Protein 7O0B (pdb70)

GO terms:
  GO:0061630 ubiquitin protein ligase activity (F, IDA)
  GO:0034141 positive regulation of toll-like receptor 3 signaling pathway (P, IDA)
  GO:0005794 Golgi apparatus (C, IDA)
  GO:0070534 protein K63-linked ubiquitination (P, IDA)
  GO:0061630 ubiquitin protein ligase activity (F, EXP)
  GO:0005737 cytoplasm (C, EXP)
  GO:0005769 early endosome (C, EXP)
  GO:0005515 protein binding (F, IPI)
  GO:0005515 protein binding (F, TAS)
  GO:0005737 cytoplasm (C, TAS)
  GO:0007399 nervous system development (P, TAS)
  GO:0042802 identical protein binding (F, IPI)
  GO:0061351 neural precursor cell proliferation (P, IMP)

Organism: Homo sapiens (NCBI:txid9606)

Structure (mmCIF, N/CA/C/O backbone):
data_7O0B
#
_entry.id   7O0B
#
_cell.length_a   56.017
_cell.length_b   33.504
_cell.length_c   58.844
_cell.angle_alpha   90.000
_cell.angle_beta   117.253
_cell.angle_gamma   90.000
#
_symmetry.space_group_name_H-M   'C 1 2 1'
#
loop_
_entity.id
_entity.type
_entity.pdbx_description
1 polymer 'Tripartite motif-containing protein 3'
2 water water
#
loop_
_atom_site.group_PDB
_atom_site.id
_atom_site.type_symbol
_atom_site.label_atom_id
_atom_site.label_alt_id
_atom_site.label_comp_id
_atom_site.label_asym_id
_atom_site.label_entity_id
_atom_site.label_seq_id
_atom_site.pdbx_PDB_ins_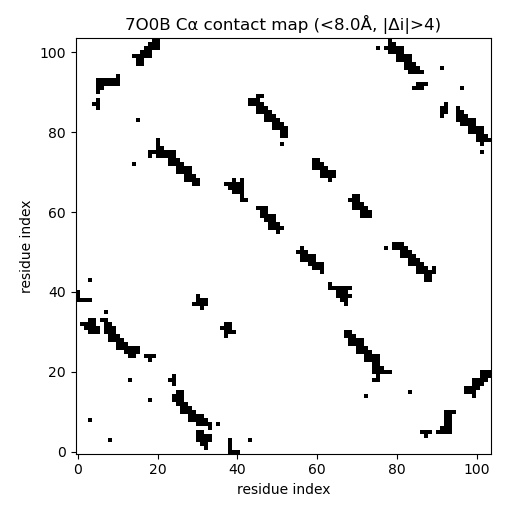code
_atom_site.Cartn_x
_atom_site.Cartn_y
_atom_site.Cartn_z
_atom_site.occupancy
_atom_site.B_iso_or_equiv
_atom_site.auth_seq_id
_atom_site.auth_comp_id
_atom_site.auth_asym_id
_atom_site.auth_atom_id
_atom_site.pdbx_PDB_model_num
ATOM 1 N N . MET A 1 3 ? -8.79457 -5.82359 26.41858 1.000 57.40544 0 MET A N 1
ATOM 2 C CA . MET A 1 3 ? -8.02436 -4.81421 25.70172 1.000 52.58931 0 MET A CA 1
ATOM 3 C C . MET A 1 3 ? -8.93937 -3.89764 24.89683 1.000 51.06461 0 MET A C 1
ATOM 4 O O . MET A 1 3 ? -10.13591 -4.15654 24.76796 1.000 52.17159 0 MET A O 1
ATOM 6 N N . THR A 1 4 ? -8.36956 -2.82632 24.35878 1.000 50.92447 1 THR A N 1
ATOM 7 C CA . THR A 1 4 ? -9.09271 -1.86138 23.54273 1.000 49.04901 1 THR A CA 1
ATOM 8 C C . THR A 1 4 ? -8.47873 -1.81079 22.14630 1.000 45.34549 1 THR A C 1
ATOM 9 O O . THR A 1 4 ? -7.56850 -2.57335 21.81191 1.000 46.92826 1 THR A O 1
ATOM 13 N N . SER A 1 5 ? -8.99097 -0.89809 21.32745 1.000 42.34199 2 SER A N 1
ATOM 14 C CA . SER A 1 5 ? -8.52919 -0.72582 19.95848 1.000 40.21594 2 SER A CA 1
ATOM 15 C C . SER A 1 5 ? -7.57024 0.45391 19.87550 1.000 40.01373 2 SER A C 1
ATOM 16 O O . SER A 1 5 ? -7.78174 1.48777 20.51658 1.000 35.14372 2 SER A O 1
ATOM 19 N N . ALA A 1 6 ? -6.51534 0.29096 19.08224 1.000 33.36119 3 ALA A N 1
ATOM 20 C CA . ALA A 1 6 ? -5.51844 1.33791 18.91906 1.000 33.43254 3 ALA A CA 1
ATOM 21 C C . ALA A 1 6 ? -6.02669 2.41942 17.97567 1.000 32.66715 3 ALA A C 1
ATOM 22 O O . ALA A 1 6 ? -6.72805 2.13562 17.00048 1.000 34.67985 3 ALA A O 1
ATOM 24 N N . THR A 1 7 ? -5.66733 3.66535 18.27156 1.000 29.55636 4 THR A N 1
ATOM 25 C CA . THR A 1 7 ? -6.04838 4.80690 17.45565 1.000 26.68615 4 THR A CA 1
ATOM 26 C C . THR A 1 7 ? -4.80500 5.46467 16.87072 1.000 29.51044 4 THR A C 1
ATOM 27 O O . THR A 1 7 ? -3.71677 5.40917 17.45267 1.000 27.70185 4 THR A O 1
ATOM 31 N N . ALA A 1 8 ? -4.97585 6.08658 15.70361 1.000 29.27969 5 ALA A N 1
ATOM 32 C CA . ALA A 1 8 ? -3.84639 6.71249 15.02653 1.000 27.37600 5 ALA A CA 1
ATOM 33 C C . ALA A 1 8 ? -3.47543 8.05383 15.64401 1.000 28.54585 5 ALA A C 1
ATOM 34 O O . ALA A 1 8 ? -2.31646 8.47229 15.55131 1.000 23.87769 5 ALA A O 1
ATOM 36 N N . HIS A 1 9 ? -4.43240 8.73573 16.27706 1.000 27.88846 6 HIS A N 1
ATOM 37 C CA . HIS A 1 9 ? -4.14757 10.04814 16.84639 1.000 28.67510 6 HIS A CA 1
ATOM 38 C C . HIS A 1 9 ? -3.22552 9.95550 18.05570 1.000 29.64623 6 HIS A C 1
ATOM 39 O O . HIS A 1 9 ? -2.47880 10.90035 18.33520 1.000 28.38121 6 HIS A O 1
ATOM 41 N N . GLU A 1 10 ? -3.25588 8.83634 18.77808 1.000 27.38899 7 GLU A N 1
ATOM 42 C CA . GLU A 1 10 ? -2.45191 8.66451 19.98003 1.000 32.39663 7 GLU A CA 1
ATOM 43 C C . GLU A 1 10 ? -1.30072 7.68535 19.79869 1.000 29.82162 7 GLU A C 1
ATOM 44 O O . GLU A 1 10 ? -0.56079 7.43857 20.75671 1.000 34.74551 7 GLU A O 1
ATOM 50 N N . THR A 1 11 ? -1.12648 7.12298 18.60614 1.000 32.14876 8 THR A N 1
ATOM 51 C CA . THR A 1 11 ? -0.03884 6.18564 18.36108 1.000 29.86336 8 THR A CA 1
ATOM 52 C C . THR A 1 11 ? 1.27217 6.94540 18.19421 1.000 28.72200 8 THR A C 1
ATOM 53 O O . THR A 1 11 ? 1.35837 7.88557 17.39818 1.000 28.99088 8 THR A O 1
ATOM 57 N N . VAL A 1 12 ? 2.29117 6.53442 18.94719 1.000 28.19562 9 VAL A N 1
ATOM 58 C CA . VAL A 1 12 ? 3.56168 7.24537 19.03299 1.000 27.68173 9 VAL A CA 1
ATOM 59 C C . VAL A 1 12 ? 4.61507 6.48913 18.23511 1.000 28.12761 9 VAL A C 1
ATOM 60 O O . VAL A 1 12 ? 4.67638 5.25451 18.27881 1.000 27.14932 9 VAL A O 1
ATOM 64 N N . ALA A 1 13 ? 5.44334 7.23441 17.50530 1.000 22.31512 10 ALA A N 1
ATOM 65 C CA . ALA A 1 13 ? 6.55579 6.68107 16.74552 1.000 24.41134 10 ALA A CA 1
ATOM 66 C C . ALA A 1 13 ? 7.84998 7.34078 17.19808 1.000 27.94049 10 ALA A C 1
ATOM 67 O O . ALA A 1 13 ? 7.91627 8.56894 17.31837 1.000 30.53398 10 ALA A O 1
ATOM 69 N N . THR A 1 14 ? 8.87059 6.52444 17.45369 1.000 26.05505 11 THR A N 1
ATOM 70 C CA . THR A 1 14 ? 10.18873 6.99775 17.85059 1.000 29.72608 11 THR A CA 1
ATOM 71 C C . THR A 1 14 ? 11.24895 6.32389 16.98775 1.000 28.94181 11 THR A C 1
ATOM 72 O O . THR A 1 14 ? 10.97761 5.35963 16.26697 1.000 25.57708 11 THR A O 1
ATOM 76 N N . GLY A 1 15 ? 12.47126 6.84588 17.06602 1.000 25.52329 12 GLY A N 1
ATOM 77 C CA . GLY A 1 15 ? 13.59090 6.24948 16.36245 1.000 31.20642 12 GLY A CA 1
ATOM 78 C C . GLY A 1 15 ? 14.38753 7.22057 15.51759 1.000 26.18267 12 GLY A C 1
ATOM 79 O O . GLY A 1 15 ? 13.86100 8.24708 15.07963 1.000 30.87300 12 GLY A O 1
ATOM 80 N N . GLU A 1 16 ? 15.66414 6.90510 15.28053 1.000 29.70892 13 GLU A N 1
ATOM 81 C CA . GLU A 1 16 ? 16.49742 7.77505 14.45727 1.000 31.46937 13 GLU A CA 1
ATOM 82 C C . GLU A 1 16 ? 16.05644 7.76023 12.99947 1.000 26.89774 13 GLU A C 1
ATOM 83 O O . GLU A 1 16 ? 16.27532 8.73999 12.27805 1.000 28.16753 13 GLU A O 1
ATOM 85 N N . GLY A 1 17 ? 15.42931 6.67160 12.55247 1.000 25.55868 14 GLY A N 1
ATOM 86 C CA . GLY A 1 17 ? 14.94556 6.57978 11.18630 1.000 24.27859 14 GLY A CA 1
ATOM 87 C C . GLY A 1 17 ? 13.83032 7.54517 10.84414 1.000 25.00895 14 GLY A C 1
ATOM 88 O O . GLY A 1 17 ? 13.49311 7.67531 9.66238 1.000 20.72814 14 GLY A O 1
ATOM 89 N N . LEU A 1 18 ? 13.25277 8.21795 11.84105 1.000 24.88684 15 LEU A N 1
ATOM 90 C CA . LEU A 1 18 ? 12.20668 9.20398 11.60452 1.000 24.70207 15 LEU A CA 1
ATOM 91 C C . LEU A 1 18 ? 12.74534 10.53830 11.10868 1.000 24.01019 15 LEU A C 1
ATOM 92 O O . LEU A 1 18 ? 11.96264 11.35733 10.61443 1.000 23.58576 15 LEU A O 1
ATOM 97 N N . ARG A 1 19 ? 14.04992 10.77976 11.23033 1.000 23.12031 16 ARG A N 1
ATOM 98 C CA . ARG A 1 19 ? 14.61654 12.06981 10.85993 1.000 22.08376 16 ARG A CA 1
ATOM 99 C C . ARG A 1 19 ? 15.95444 11.98550 10.14229 1.000 22.04174 16 ARG A C 1
ATOM 100 O O . ARG A 1 19 ? 16.36938 12.98820 9.55365 1.000 18.15871 16 ARG A O 1
ATOM 108 N N . GLN A 1 20 ? 16.64014 10.84454 10.15804 1.000 25.25950 17 GLN A N 1
ATOM 109 C CA . GLN A 1 20 ? 17.97100 10.74377 9.57846 1.000 24.86034 17 GLN A CA 1
ATOM 110 C C . GLN A 1 20 ? 18.18448 9.33501 9.04628 1.000 23.99519 17 GLN A C 1
ATOM 111 O O . GLN A 1 20 ? 17.84721 8.35334 9.71370 1.000 26.73174 17 GLN A O 1
ATOM 117 N N . ALA A 1 21 ? 18.74337 9.24635 7.84113 1.000 20.77874 18 ALA A N 1
ATOM 118 C CA . ALA A 1 21 ? 19.06183 7.97001 7.22143 1.000 21.32183 18 ALA A CA 1
ATOM 119 C C . ALA A 1 21 ? 20.34510 8.11017 6.41865 1.000 23.95323 18 ALA A C 1
ATOM 120 O O . ALA A 1 21 ? 20.55633 9.12090 5.74418 1.000 22.01263 18 ALA A O 1
ATOM 122 N N . LEU A 1 22 ? 21.20191 7.09828 6.50190 1.000 26.95291 19 LEU A N 1
ATOM 123 C CA . LEU A 1 22 ? 22.42416 7.04095 5.71236 1.000 24.14690 19 LEU A CA 1
ATOM 124 C C . LEU A 1 22 ? 22.18811 6.14567 4.50403 1.000 24.68266 19 LEU A C 1
ATOM 125 O O . LEU A 1 22 ? 21.67138 5.03197 4.64542 1.000 28.20728 19 LEU A O 1
ATOM 130 N N . VAL A 1 23 ? 22.55679 6.63888 3.31865 1.000 23.44845 20 VAL A N 1
ATOM 131 C CA . VAL A 1 23 ? 22.33270 5.87927 2.09383 1.000 25.56602 20 VAL A CA 1
ATOM 132 C C . VAL A 1 23 ? 23.09464 4.56445 2.16327 1.000 24.17468 20 VAL A C 1
ATOM 133 O O . VAL A 1 23 ? 24.30595 4.53767 2.41576 1.000 23.45370 20 VAL A O 1
ATOM 137 N N . GLY A 1 24 ? 22.37911 3.46063 1.94718 1.000 25.13752 21 GLY A N 1
ATOM 138 C CA . GLY A 1 24 ? 22.94740 2.13679 2.06001 1.000 23.01101 21 GLY A CA 1
ATOM 139 C C . GLY A 1 24 ? 22.85570 1.51900 3.43800 1.000 23.47140 21 GLY A C 1
ATOM 140 O O . GLY A 1 24 ? 23.15017 0.32579 3.58473 1.000 21.93308 21 GLY A O 1
ATOM 141 N N . GLN A 1 25 ? 22.45396 2.28632 4.45014 1.000 25.52818 22 GLN A N 1
ATOM 142 C CA . GLN A 1 25 ? 22.35954 1.79844 5.81557 1.000 24.48544 22 GLN A CA 1
ATOM 143 C C . GLN A 1 25 ? 20.90404 1.70156 6.23743 1.000 26.51331 22 GLN A C 1
ATOM 144 O O . GLN A 1 25 ? 20.12742 2.63061 5.97681 1.000 23.26582 22 GLN A O 1
ATOM 150 N N . PRO A 1 26 ? 20.49526 0.60665 6.87577 1.000 26.42113 23 PRO A N 1
ATOM 151 C CA . PRO A 1 26 ? 19.11046 0.50844 7.35371 1.000 25.51830 23 PRO A CA 1
ATOM 152 C C . PRO A 1 26 ? 18.82342 1.54901 8.42678 1.000 27.20621 23 PRO A C 1
ATOM 153 O O . PRO A 1 26 ? 19.61957 1.75773 9.34519 1.000 25.95301 23 PRO A O 1
ATOM 157 N N . ALA A 1 27 ? 17.67664 2.20958 8.29632 1.000 22.60053 24 ALA A N 1
ATOM 158 C CA . ALA A 1 27 ? 17.19487 3.17445 9.27652 1.000 22.91772 24 ALA A CA 1
ATOM 159 C C . ALA A 1 27 ? 15.97504 2.58301 9.96847 1.000 26.46445 24 ALA A C 1
ATOM 160 O O . ALA A 1 27 ? 15.00384 2.20554 9.30380 1.000 22.30794 24 ALA A O 1
ATOM 162 N N . SER A 1 28 ? 16.02591 2.50250 11.29416 1.000 23.98258 25 SER A N 1
ATOM 163 C CA . SER A 1 28 ? 14.99878 1.83233 12.07505 1.000 23.13905 25 SER A CA 1
ATOM 164 C C . SER A 1 28 ? 14.16843 2.83913 12.86120 1.000 26.68289 25 SER A C 1
ATOM 165 O O . SER A 1 28 ? 14.65005 3.90998 13.24237 1.000 25.36822 25 SER A O 1
ATOM 168 N N . LEU A 1 29 ? 12.90805 2.47767 13.09540 1.000 22.67673 26 LEU A N 1
ATOM 169 C CA . LEU A 1 29 ? 11.99527 3.27695 13.89826 1.000 24.94528 26 LEU A CA 1
ATOM 170 C C . LEU A 1 29 ? 11.03077 2.34272 14.61322 1.000 25.26239 26 LEU A C 1
ATOM 171 O O . LEU A 1 29 ? 10.75928 1.23330 14.14659 1.000 25.42932 26 LEU A O 1
ATOM 176 N N . THR A 1 30 ? 10.51645 2.80145 15.75113 1.000 26.85679 27 THR A N 1
ATOM 177 C CA . THR A 1 30 ? 9.60900 2.01946 16.57985 1.000 26.55068 27 THR A CA 1
ATOM 178 C C . THR A 1 30 ? 8.28413 2.75541 16.71340 1.000 29.40163 27 THR A C 1
ATOM 179 O O . THR A 1 30 ? 8.26147 3.94927 17.02989 1.000 27.49882 27 THR A O 1
ATOM 183 N N . VAL A 1 31 ? 7.18699 2.04129 16.47617 1.000 25.52437 28 VAL A N 1
ATOM 184 C CA . VAL A 1 31 ? 5.84020 2.59382 16.55700 1.000 24.82079 28 VAL A CA 1
ATOM 185 C C . VAL A 1 31 ? 5.12315 1.93840 17.72907 1.000 29.25882 28 VAL A C 1
ATOM 186 O O . VAL A 1 31 ? 5.06828 0.70572 17.82071 1.000 25.71947 28 VAL A O 1
ATOM 190 N N . THR A 1 32 ? 4.57874 2.76058 18.62343 1.000 24.03522 29 THR A N 1
ATOM 191 C CA . THR A 1 32 ? 3.88168 2.29310 19.81573 1.000 27.50361 29 THR A CA 1
ATOM 192 C C . THR A 1 32 ? 2.41381 2.68675 19.71725 1.000 26.09156 29 THR A C 1
ATOM 193 O O . THR A 1 32 ? 2.09056 3.87575 19.62377 1.000 27.75880 29 THR A O 1
ATOM 197 N N . THR A 1 33 ? 1.53302 1.69112 19.74751 1.000 30.88190 30 THR A N 1
ATOM 198 C CA . THR A 1 33 ? 0.10425 1.91327 19.58153 1.000 30.32105 30 THR A CA 1
ATOM 199 C C . THR A 1 33 ? -0.54912 2.25276 20.91604 1.000 33.21820 30 THR A C 1
ATOM 200 O O . THR A 1 33 ? -0.20599 1.68145 21.95519 1.000 33.75930 30 THR A O 1
ATOM 204 N N . LYS A 1 34 ? -1.49476 3.19046 20.87744 1.000 31.31491 31 LYS A N 1
ATOM 205 C CA . LYS A 1 34 ? -2.22670 3.61609 22.06130 1.000 34.78498 31 LYS A CA 1
ATOM 206 C C . LYS A 1 34 ? -3.69965 3.76712 21.70766 1.000 32.98163 31 LYS A C 1
ATOM 207 O O . LYS A 1 34 ? -4.06611 3.89928 20.53748 1.000 34.17023 31 LYS A O 1
ATOM 212 N N . ASP A 1 35 ? -4.54580 3.75134 22.73622 1.000 33.17946 32 ASP A N 1
ATOM 213 C CA . ASP A 1 35 ? -5.98531 3.84361 22.54325 1.000 33.19115 32 ASP A CA 1
ATOM 214 C C . ASP A 1 35 ? -6.42765 5.30667 22.59441 1.000 39.00119 32 ASP A C 1
ATOM 215 O O . ASP A 1 35 ? -5.60753 6.22850 22.60389 1.000 44.01409 32 ASP A O 1
ATOM 220 N N . LYS A 1 36 ? -7.74499 5.52946 22.63057 1.000 39.42661 33 LYS A N 1
ATOM 221 C CA . LYS A 1 36 ? -8.27388 6.89054 22.60668 1.000 35.81134 33 LYS A CA 1
ATOM 222 C C . LYS A 1 36 ? -7.87203 7.66808 23.85361 1.000 38.52507 33 LYS A C 1
ATOM 223 O O . LYS A 1 36 ? -7.62064 8.87715 23.78612 1.000 39.54452 33 LYS A O 1
ATOM 227 N N . ASP A 1 37 ? -7.80744 6.99479 24.99988 1.000 38.18807 34 ASP A N 1
ATOM 228 C CA . ASP A 1 37 ? -7.43829 7.63319 26.25652 1.000 38.24591 34 ASP A CA 1
ATOM 229 C C . ASP A 1 37 ? -5.93074 7.75678 26.43987 1.000 39.93934 34 ASP A C 1
ATOM 230 O O . ASP A 1 37 ? -5.47915 8.03639 27.55568 1.000 42.90139 34 ASP A O 1
ATOM 235 N N . GLY A 1 38 ? -5.14755 7.55701 25.38171 1.000 39.05353 35 GLY A N 1
ATOM 236 C CA . GLY A 1 38 ? -3.70523 7.62856 25.49083 1.000 40.35614 35 GLY A CA 1
ATOM 237 C C . GLY A 1 38 ? -3.05851 6.47189 26.21504 1.000 40.77364 35 GLY A C 1
ATOM 238 O O . GLY A 1 38 ? -1.84819 6.51082 26.45511 1.000 40.63739 35 GLY A O 1
ATOM 239 N N . ARG A 1 39 ? -3.82286 5.44316 26.57011 1.000 38.80587 36 ARG A N 1
ATOM 24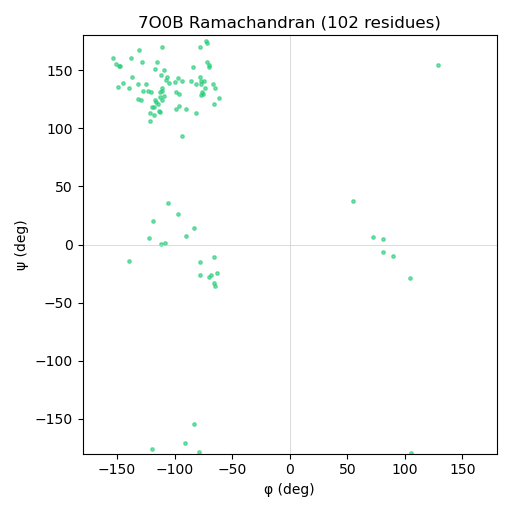0 C CA . ARG A 1 39 ? -3.27596 4.30309 27.28739 1.000 37.13196 36 ARG A CA 1
ATOM 241 C C . ARG A 1 39 ? -2.65221 3.30549 26.31972 1.000 41.33223 36 ARG A C 1
ATOM 242 O O . ARG A 1 39 ? -3.04212 3.20724 25.15293 1.000 41.42457 36 ARG A O 1
ATOM 244 N N . LEU A 1 40 ? -1.67532 2.55741 26.82346 1.000 42.66897 37 LEU A N 1
ATOM 245 C CA . LEU A 1 40 ? -0.96802 1.58558 26.00203 1.000 43.69613 37 LEU A CA 1
ATOM 246 C C . LEU A 1 40 ? -1.85194 0.37575 25.72346 1.000 45.44904 37 LEU A C 1
ATOM 247 O O . LEU A 1 40 ? -2.50170 -0.15515 26.62946 1.000 47.30839 37 LEU A O 1
ATOM 252 N N . VAL A 1 41 ? -1.87717 -0.05793 24.46567 1.000 42.15866 38 VAL A N 1
ATOM 253 C CA . VAL A 1 41 ? -2.52830 -1.29990 24.06733 1.000 43.83907 38 VAL A CA 1
ATOM 254 C C . VAL A 1 41 ? -1.44195 -2.32267 23.76499 1.000 40.31820 38 VAL A C 1
ATOM 255 O O . VAL A 1 41 ? -0.37076 -1.97305 23.25492 1.000 43.01199 38 VAL A O 1
ATOM 259 N N . ARG A 1 42 ? -1.70960 -3.58456 24.09735 1.000 40.82387 39 ARG A N 1
ATOM 260 C CA . ARG A 1 42 ? -0.69935 -4.63144 24.02647 1.000 40.63405 39 ARG A CA 1
ATOM 261 C C . ARG A 1 42 ? -0.96860 -5.66706 22.94428 1.000 40.42672 39 ARG A C 1
ATOM 262 O O . ARG A 1 42 ? -0.17672 -6.60413 22.79599 1.000 41.73731 39 ARG A O 1
ATOM 270 N N . THR A 1 43 ? -2.05360 -5.53188 22.18817 1.000 43.02581 40 THR A N 1
ATOM 271 C CA . THR A 1 43 ? -2.34230 -6.47171 21.11530 1.000 44.95087 40 THR A CA 1
ATOM 272 C C . THR A 1 43 ? -1.45710 -6.18260 19.91011 1.000 45.22112 40 THR A C 1
ATOM 273 O O . THR A 1 43 ? -1.23618 -5.02391 19.54609 1.000 46.66375 40 THR A O 1
ATOM 277 N N . GLY A 1 44 ? -0.94756 -7.24587 19.29331 1.000 40.92621 41 GLY A N 1
ATOM 278 C CA . GLY A 1 44 ? -0.05310 -7.10252 18.16176 1.000 39.70274 41 GLY A CA 1
ATOM 279 C C . GLY A 1 44 ? -0.69380 -7.43553 16.83034 1.000 37.48811 41 GLY A C 1
ATOM 280 O O . GLY A 1 44 ? -0.03729 -7.98094 15.93793 1.000 38.31319 41 GLY A O 1
ATOM 281 N N . SER A 1 45 ? -1.97879 -7.10953 16.68032 1.000 32.18798 42 SER A N 1
ATOM 282 C CA . SER A 1 45 ? -2.70813 -7.37288 15.44506 1.000 32.94146 42 SER A CA 1
ATOM 283 C C . SER A 1 45 ? -3.23025 -6.09250 14.80315 1.000 30.13142 42 SER A C 1
ATOM 284 O O . SER A 1 45 ? -4.16324 -6.14458 13.99565 1.000 31.41929 42 SER A O 1
ATOM 287 N N . ALA A 1 46 ? -2.64981 -4.94500 15.14433 1.000 30.36948 43 ALA A N 1
ATOM 288 C CA . ALA A 1 46 ? -3.08845 -3.68574 14.56311 1.000 25.81809 43 ALA A CA 1
ATOM 289 C C . ALA A 1 46 ? -2.69168 -3.60530 13.09334 1.000 26.89143 43 ALA A C 1
ATOM 290 O O . ALA A 1 46 ? -1.73189 -4.23957 12.64701 1.000 27.47776 43 ALA A O 1
ATOM 292 N N . GLU A 1 47 ? -3.44846 -2.81175 12.33838 1.000 20.00498 44 GLU A N 1
ATOM 293 C CA . GLU A 1 47 ? -3.23078 -2.65381 10.90106 1.000 22.87038 44 GLU A CA 1
ATOM 294 C C . GLU A 1 47 ? -2.32648 -1.44714 10.68557 1.000 23.46968 44 GLU A C 1
ATOM 295 O O . GLU A 1 47 ? -2.78270 -0.30621 10.59772 1.000 20.60557 44 GLU A O 1
ATOM 301 N N . LEU A 1 48 ? -1.02362 -1.70474 10.59497 1.000 19.95730 45 LEU A N 1
ATOM 302 C CA . LEU A 1 48 ? -0.01649 -0.66026 10.45634 1.000 21.16587 45 LEU A CA 1
ATOM 303 C C . LEU A 1 48 ? 0.69341 -0.82447 9.12110 1.000 21.68633 45 LEU A C 1
ATOM 304 O O . LEU A 1 48 ? 1.23358 -1.89679 8.82860 1.000 25.39604 45 LEU A O 1
ATOM 309 N N . ARG A 1 49 ? 0.68823 0.23564 8.31695 1.000 19.24449 46 ARG A N 1
ATOM 310 C CA . ARG A 1 49 ? 1.40176 0.27290 7.05102 1.000 17.92391 46 ARG A CA 1
ATOM 311 C C . ARG A 1 49 ? 2.27117 1.52046 7.00815 1.000 23.16469 46 ARG A C 1
ATOM 312 O O . ARG A 1 49 ? 2.01426 2.50533 7.70536 1.000 27.56295 46 ARG A O 1
ATOM 320 N N . ALA A 1 50 ? 3.30882 1.47152 6.17648 1.000 20.45205 47 ALA A N 1
ATOM 321 C CA . ALA A 1 50 ? 4.21028 2.60440 6.04035 1.000 24.39294 47 ALA A CA 1
ATOM 322 C C . ALA A 1 50 ? 4.79612 2.62708 4.63788 1.000 20.51153 47 ALA A C 1
ATOM 323 O O . ALA A 1 50 ? 4.87726 1.60213 3.95642 1.000 20.81910 47 ALA A O 1
ATOM 325 N N . GLU A 1 51 ? 5.20440 3.82196 4.21780 1.000 24.22662 48 GLU A N 1
ATOM 326 C CA . GLU A 1 51 ? 5.85496 4.01645 2.93222 1.000 24.77672 48 GLU A CA 1
ATOM 327 C C . GLU A 1 51 ? 6.74821 5.24371 3.02466 1.000 21.68648 48 GLU A C 1
ATOM 328 O O . GLU A 1 51 ? 6.58511 6.08930 3.90831 1.000 24.12049 48 GLU A O 1
ATOM 334 N N . ILE A 1 52 ? 7.70316 5.32957 2.10342 1.000 23.61208 49 ILE A N 1
ATOM 335 C CA . ILE A 1 52 ? 8.63526 6.44737 2.04178 1.000 19.16498 49 ILE A CA 1
ATOM 336 C C . ILE A 1 52 ? 8.69222 6.95125 0.60619 1.000 19.44071 49 ILE A C 1
ATOM 337 O O . ILE A 1 52 ? 8.70995 6.15817 -0.34203 1.000 23.03262 49 ILE A O 1
ATOM 342 N N . THR A 1 53 ? 8.70000 8.27296 0.44661 1.000 17.61338 50 THR A N 1
ATOM 343 C CA . THR A 1 53 ? 8.65169 8.91244 -0.86289 1.000 21.83954 50 THR A CA 1
ATOM 344 C C . THR A 1 53 ? 9.94467 9.68054 -1.09317 1.000 20.22638 50 THR A C 1
ATOM 345 O O . THR A 1 53 ? 10.29464 10.56474 -0.30381 1.000 19.55919 50 THR A O 1
ATOM 349 N N . GLY A 1 54 ? 10.64619 9.34651 -2.17712 1.000 19.58941 51 GLY A N 1
ATOM 350 C CA . GLY A 1 54 ? 11.89014 9.99935 -2.50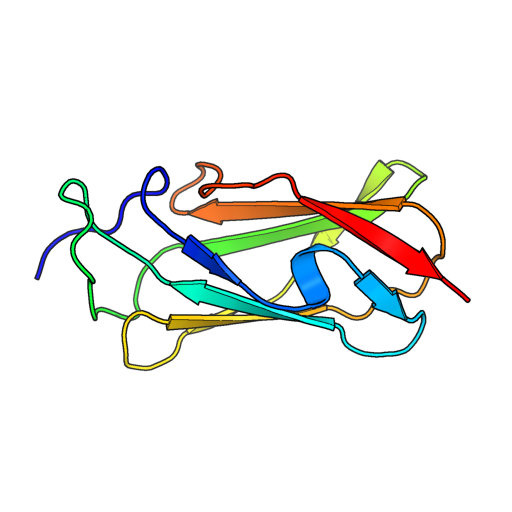301 1.000 17.88169 51 GLY A CA 1
ATOM 351 C C . GLY A 1 54 ? 11.67868 11.35773 -3.13504 1.000 17.87699 51 GLY A C 1
ATOM 352 O O . GLY A 1 54 ? 10.55101 11.83803 -3.31338 1.000 20.85947 51 GLY A O 1
ATOM 353 N N . PRO A 1 55 ? 12.79269 12.00249 -3.49076 1.000 21.39692 52 PRO A N 1
ATOM 354 C CA . PRO A 1 55 ? 12.70807 13.35195 -4.07469 1.000 21.71740 52 PRO A CA 1
ATOM 355 C C . PRO A 1 55 ? 11.97478 13.40328 -5.40277 1.000 23.25563 52 PRO A C 1
ATOM 356 O O . PRO A 1 55 ? 11.45478 14.46693 -5.76189 1.000 23.86875 52 PRO A O 1
ATOM 360 N N . ASP A 1 56 ? 11.91465 12.29938 -6.14373 1.000 22.25392 53 ASP A N 1
ATOM 361 C CA . ASP A 1 56 ? 11.22914 12.26302 -7.42760 1.000 21.21561 53 ASP A CA 1
ATOM 362 C C . ASP A 1 56 ? 9.76338 11.87146 -7.30222 1.000 23.11812 53 ASP A C 1
ATOM 363 O O . ASP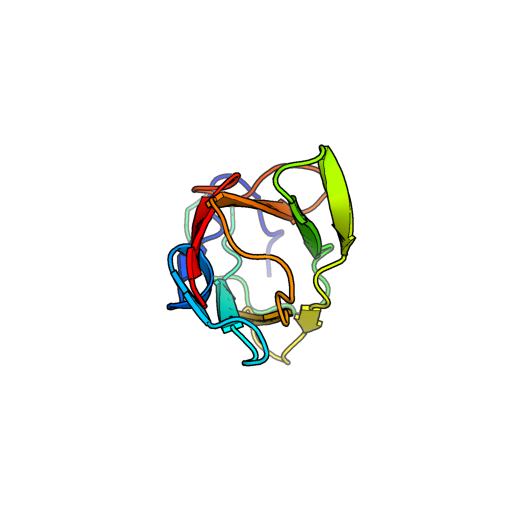 A 1 56 ? 9.09622 11.68022 -8.32425 1.000 22.66675 53 ASP A O 1
ATOM 368 N N . GLY A 1 57 ? 9.24748 11.75385 -6.08078 1.000 24.29481 54 GLY A N 1
ATOM 369 C CA . GLY A 1 57 ? 7.87874 11.33898 -5.87285 1.000 21.93994 54 GLY A CA 1
ATOM 370 C C . GLY A 1 57 ? 7.64227 9.84712 -5.94258 1.000 25.35358 54 GLY A C 1
ATOM 371 O O . GLY A 1 57 ? 6.48387 9.41832 -5.86789 1.000 21.80831 54 GLY A O 1
ATOM 372 N N . THR A 1 58 ? 8.69342 9.04271 -6.08363 1.000 20.97664 55 THR A N 1
ATOM 373 C CA . THR A 1 58 ? 8.54253 7.59535 -6.14375 1.000 24.63369 55 THR A CA 1
ATOM 374 C C . THR A 1 58 ? 8.26267 7.04083 -4.75288 1.000 20.47459 55 THR A C 1
ATOM 375 O O . THR A 1 58 ? 8.98633 7.33941 -3.79775 1.000 22.00539 55 THR A O 1
ATOM 379 N N . ARG A 1 59 ? 7.21415 6.23113 -4.64267 1.000 19.98449 56 ARG A N 1
ATOM 380 C CA . ARG A 1 59 ? 6.82659 5.63847 -3.37182 1.000 24.77927 56 ARG A CA 1
ATOM 381 C C . ARG A 1 59 ? 7.45310 4.25966 -3.21441 1.000 20.96345 56 ARG A C 1
ATOM 382 O O . ARG A 1 59 ? 7.53582 3.48590 -4.17358 1.000 21.49151 56 ARG A O 1
ATOM 390 N N . LEU A 1 60 ? 7.89464 3.95946 -1.99197 1.000 19.98565 57 LEU A N 1
ATOM 391 C CA . LEU A 1 60 ? 8.47584 2.67057 -1.65223 1.000 21.42061 57 LEU A CA 1
ATOM 392 C C . LEU A 1 60 ? 7.97648 2.25746 -0.27454 1.000 21.17809 57 LEU A C 1
ATOM 393 O O . LEU A 1 60 ? 7.96636 3.07970 0.65358 1.000 19.71776 57 LEU A O 1
ATOM 398 N N . PRO A 1 61 ? 7.56048 1.00454 -0.10990 1.000 20.92058 58 PRO A N 1
ATOM 399 C CA . PRO A 1 61 ? 7.01516 0.57322 1.18112 1.000 21.32675 58 PRO A CA 1
ATOM 400 C C . PRO A 1 61 ? 8.09554 0.46220 2.24461 1.000 21.60637 58 PRO A C 1
ATOM 401 O O . PRO A 1 61 ? 9.28560 0.30838 1.95988 1.000 18.57426 58 PRO A O 1
ATOM 405 N N . VAL A 1 62 ? 7.65208 0.54833 3.49516 1.000 22.76715 59 VAL A N 1
ATOM 406 C CA . VAL A 1 62 ? 8.51332 0.33265 4.65453 1.000 22.44427 59 VAL A CA 1
ATOM 407 C C . VAL A 1 62 ? 7.92470 -0.81912 5.46062 1.000 25.25228 59 VAL A C 1
ATOM 408 O O . VAL A 1 62 ? 6.83135 -0.68002 6.02835 1.000 23.91139 59 VAL A O 1
ATOM 412 N N . PRO A 1 63 ? 8.59950 -1.96418 5.53533 1.000 28.02165 60 PRO A N 1
ATOM 413 C CA . PRO A 1 63 ? 8.01003 -3.12170 6.21573 1.000 24.19406 60 PRO A CA 1
ATOM 414 C C . PRO A 1 63 ? 7.92786 -2.91512 7.71869 1.000 24.13057 60 PRO A C 1
ATOM 415 O O . PRO A 1 63 ? 8.71660 -2.17912 8.31687 1.000 23.34392 60 PRO A O 1
ATOM 419 N N . VAL A 1 64 ? 6.95246 -3.58461 8.32761 1.000 31.05189 61 VAL A N 1
ATOM 420 C CA . VAL A 1 64 ? 6.71413 -3.51472 9.76297 1.000 31.05756 61 VAL A CA 1
ATOM 421 C C . VAL A 1 64 ?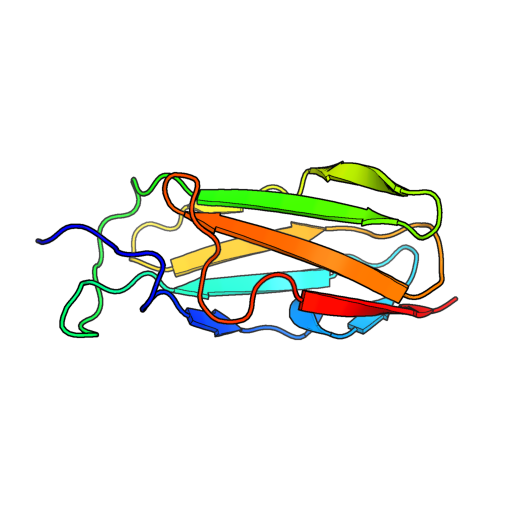 6.74076 -4.92615 10.33008 1.000 38.13517 61 VAL A C 1
ATOM 422 O O . VAL A 1 64 ? 6.20236 -5.85957 9.72440 1.000 36.82127 61 VAL A O 1
ATOM 424 N N . VAL A 1 65 ? 7.37065 -5.07834 11.49102 1.000 39.06987 62 VAL A N 1
ATOM 425 C CA . VAL A 1 65 ? 7.44309 -6.35148 12.19877 1.000 41.92365 62 VAL A CA 1
ATOM 426 C C . VAL A 1 65 ? 6.63428 -6.20576 13.47995 1.000 39.67004 62 VAL A C 1
ATOM 427 O O . VAL A 1 65 ? 7.00571 -5.43828 14.37682 1.000 36.32978 62 VAL A O 1
ATOM 431 N N . ASP A 1 66 ? 5.52986 -6.94327 13.56995 1.000 40.71776 63 ASP A N 1
ATOM 432 C CA . ASP A 1 66 ? 4.62349 -6.84542 14.70955 1.000 36.31121 63 ASP A CA 1
ATOM 433 C C . ASP A 1 66 ? 5.16876 -7.67811 15.86349 1.000 39.99841 63 ASP A C 1
ATOM 434 O O . ASP A 1 66 ? 5.22570 -8.90928 15.77975 1.000 43.73697 63 ASP A O 1
ATOM 437 N N . HIS A 1 67 ? 5.57001 -7.01020 16.94111 1.000 40.62750 64 HIS A N 1
ATOM 438 C CA . HIS A 1 67 ? 6.01398 -7.70855 18.13483 1.000 43.77425 64 HIS A CA 1
ATOM 439 C C . HIS A 1 67 ? 4.81110 -8.22045 18.92515 1.000 45.77951 64 HIS A C 1
ATOM 440 O O . HIS A 1 67 ? 3.65765 -7.87805 18.65017 1.000 43.20977 64 HIS A O 1
ATOM 443 N N . LYS A 1 68 ? 5.09476 -9.05926 19.92457 1.000 48.72478 65 LYS A N 1
ATOM 444 C CA . LYS A 1 68 ? 4.02229 -9.62696 20.73509 1.000 49.67898 65 LYS A CA 1
ATOM 445 C C . LYS A 1 68 ? 3.30509 -8.55886 21.55019 1.000 49.80425 65 LYS A C 1
ATOM 446 O O . LYS A 1 68 ? 2.09516 -8.66606 21.78074 1.000 50.33558 65 LYS A O 1
ATOM 448 N N . ASN A 1 69 ? 4.02476 -7.52650 21.98808 1.000 48.98589 66 ASN A N 1
ATOM 449 C CA . ASN A 1 69 ? 3.42075 -6.44595 22.75704 1.000 43.68065 66 ASN A CA 1
ATOM 450 C C . ASN A 1 69 ? 2.77940 -5.42005 21.83142 1.000 43.44683 66 ASN A C 1
ATOM 451 O O . ASN A 1 69 ? 2.40099 -5.74523 20.70130 1.000 45.38400 66 ASN A O 1
ATOM 456 N N . GLY A 1 70 ? 2.65605 -4.18069 22.29903 1.000 33.72281 67 GLY A N 1
ATOM 457 C CA . GLY A 1 70 ? 2.04474 -3.13376 21.50467 1.000 33.13837 67 GLY A CA 1
ATOM 458 C C . GLY A 1 70 ? 3.04750 -2.26454 20.77493 1.000 33.11496 67 GLY A C 1
ATOM 459 O O . GLY A 1 70 ? 2.76469 -1.10304 20.46582 1.000 30.79738 67 GLY A O 1
ATOM 460 N N . THR A 1 71 ? 4.22380 -2.81558 20.49462 1.000 33.57109 68 THR A N 1
ATOM 461 C CA . THR A 1 71 ? 5.27662 -2.10935 19.78294 1.000 30.23678 68 THR A CA 1
ATOM 462 C C . THR A 1 71 ? 5.48027 -2.72903 18.40661 1.000 29.77898 68 THR A C 1
ATOM 463 O O . THR A 1 71 ? 5.33210 -3.94079 18.22336 1.000 30.19858 68 THR A O 1
ATOM 467 N N . TYR A 1 72 ? 5.82099 -1.88227 17.43759 1.000 27.71551 69 TYR A N 1
ATOM 468 C CA . TYR A 1 72 ? 6.02996 -2.30652 16.05848 1.000 27.20829 69 TYR A CA 1
ATOM 469 C C . TYR A 1 72 ? 7.33721 -1.71324 15.55904 1.000 27.28355 69 TYR A C 1
ATOM 470 O O . TYR A 1 72 ? 7.52940 -0.49426 15.61572 1.000 25.08736 69 TYR A O 1
ATOM 479 N N . GLU A 1 73 ? 8.23070 -2.57123 15.07557 1.000 31.25522 70 GLU A N 1
ATOM 480 C CA . GLU A 1 73 ? 9.52770 -2.14993 14.56515 1.000 27.17681 70 GLU A CA 1
ATOM 481 C C . GLU A 1 73 ? 9.45468 -1.99995 13.05237 1.000 25.24901 70 GLU A C 1
ATOM 482 O O . GLU A 1 73 ? 8.99238 -2.90812 12.35391 1.000 26.48345 70 GLU A O 1
ATOM 485 N N . LEU A 1 74 ? 9.91144 -0.85421 12.55407 1.000 22.86084 71 LEU A N 1
ATOM 486 C CA . LEU A 1 74 ? 9.87816 -0.53978 11.13354 1.000 21.03186 71 LEU A CA 1
ATOM 487 C C . LEU A 1 74 ? 11.27036 -0.11829 10.69654 1.000 25.26494 71 LEU A C 1
ATOM 488 O O . LEU A 1 74 ? 11.90681 0.71107 11.35521 1.000 25.01240 71 LEU A O 1
ATOM 493 N N . VAL A 1 75 ? 11.73798 -0.68583 9.58940 1.000 23.82122 72 VAL A N 1
ATOM 494 C CA . VAL A 1 75 ? 13.08321 -0.44209 9.08990 1.000 22.75382 72 VAL A CA 1
ATOM 495 C C . VAL A 1 75 ? 13.01683 -0.25627 7.58023 1.000 21.85097 72 VAL A C 1
ATOM 496 O O . VAL A 1 75 ? 12.19217 -0.87863 6.90167 1.000 23.05690 72 VAL A O 1
ATOM 500 N N . TYR A 1 76 ? 13.86473 0.62808 7.06198 1.000 19.48504 73 TYR A N 1
ATOM 501 C CA . TYR A 1 76 ? 13.96052 0.87543 5.63285 1.000 18.66079 73 TYR A CA 1
ATOM 502 C C . TYR A 1 76 ? 15.40078 1.23670 5.31071 1.000 22.82995 73 TYR A C 1
ATOM 503 O O . TYR A 1 76 ? 16.13092 1.74957 6.16338 1.000 20.39365 73 TYR A O 1
ATOM 512 N N . THR A 1 77 ? 15.80352 0.96636 4.07275 1.000 22.41494 74 THR A N 1
ATOM 513 C CA . THR A 1 77 ? 17.14754 1.27746 3.59860 1.000 20.68727 74 THR A CA 1
ATOM 514 C C . THR A 1 77 ? 17.02868 2.21271 2.40326 1.000 22.00882 74 THR A C 1
ATOM 515 O O . THR A 1 77 ? 16.62958 1.78895 1.31299 1.000 23.09069 74 THR A O 1
ATOM 519 N N . ALA A 1 78 ? 17.36257 3.48229 2.61255 1.000 23.36497 75 ALA A N 1
ATOM 520 C CA . ALA A 1 78 ? 17.31718 4.46469 1.54151 1.000 24.65184 75 ALA A CA 1
ATOM 521 C C . ALA A 1 78 ? 18.57650 4.37948 0.69049 1.000 24.64927 75 ALA A C 1
ATOM 522 O O . ALA A 1 78 ? 19.68621 4.22511 1.20834 1.000 23.23471 75 ALA A O 1
ATOM 524 N N . ARG A 1 79 ? 18.39764 4.47691 -0.62652 1.000 27.37295 76 ARG A N 1
ATOM 525 C CA . ARG A 1 79 ? 19.51067 4.43125 -1.56655 1.000 28.41327 76 ARG A CA 1
ATOM 526 C C . ARG A 1 79 ? 19.58186 5.67508 -2.44288 1.000 26.18756 76 ARG A C 1
ATOM 527 O O . ARG A 1 79 ? 20.41139 5.72964 -3.35855 1.000 24.76666 76 ARG A O 1
ATOM 535 N N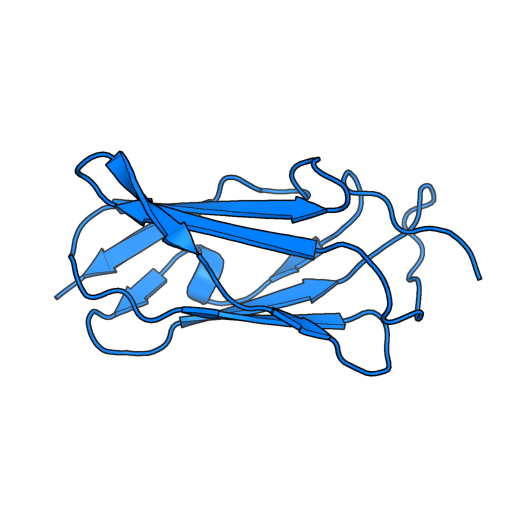 . THR A 1 80 ? 18.73872 6.67340 -2.18715 1.000 26.75605 77 THR A N 1
ATOM 536 C CA . THR A 1 80 ? 18.75417 7.93186 -2.92320 1.000 25.62248 77 THR A CA 1
ATOM 537 C C . THR A 1 80 ? 18.79952 9.07292 -1.91937 1.000 22.11933 77 THR A C 1
ATOM 538 O O . THR A 1 80 ? 17.93576 9.16309 -1.04078 1.000 25.57364 77 THR A O 1
ATOM 542 N N . GLU A 1 81 ? 19.80141 9.93859 -2.04961 1.000 26.07213 78 GLU A N 1
ATOM 543 C CA . GLU A 1 81 ? 19.99137 11.01889 -1.09587 1.000 22.78659 78 GLU A CA 1
ATOM 544 C C . GLU A 1 81 ? 18.90850 12.08500 -1.26361 1.000 21.52551 78 GLU A C 1
ATOM 545 O O . GLU A 1 81 ? 18.09095 12.04985 -2.18818 1.000 18.57302 78 GLU A O 1
ATOM 551 N N . GLY A 1 82 ? 18.91531 13.04561 -0.34914 1.000 20.92474 79 GLY A N 1
ATOM 552 C CA . GLY A 1 82 ? 17.93918 14.11650 -0.32809 1.000 20.12627 79 GLY A CA 1
ATOM 553 C C . GLY A 1 82 ? 16.92177 13.91834 0.78249 1.000 21.65633 79 GLY A C 1
ATOM 554 O O . GLY A 1 82 ? 16.97058 12.95871 1.55379 1.000 21.76469 79 GLY A O 1
ATOM 555 N N . GLU A 1 83 ? 15.98621 14.86176 0.84942 1.000 19.23248 80 GLU A N 1
ATOM 556 C CA . GLU A 1 83 ? 14.93255 14.80715 1.85268 1.000 22.33010 80 GLU A CA 1
ATOM 557 C C . GLU A 1 83 ? 13.88849 13.77223 1.45443 1.000 22.95224 80 GLU A C 1
ATOM 558 O O . GLU A 1 83 ? 13.42005 13.75711 0.31174 1.000 21.69104 80 GLU A O 1
ATOM 564 N N . LEU A 1 84 ? 13.52912 12.90630 2.39751 1.000 19.73770 81 LEU A N 1
ATOM 565 C CA . LEU A 1 84 ? 12.52843 11.87496 2.17915 1.000 21.83393 81 LEU A CA 1
ATOM 566 C C . LEU A 1 84 ? 11.32498 12.12592 3.07793 1.000 23.25345 81 LEU A C 1
ATOM 567 O O . LEU A 1 84 ? 11.42108 12.79828 4.10867 1.000 21.95400 81 LEU A O 1
ATOM 572 N N . LEU A 1 85 ? 10.18208 11.57454 2.67317 1.000 22.17464 82 LEU A N 1
ATOM 573 C CA . LEU A 1 85 ? 8.92324 11.73662 3.39492 1.000 22.80827 82 LEU A CA 1
ATOM 574 C C . LEU A 1 85 ? 8.44993 10.36517 3.85660 1.000 21.99196 82 LEU A C 1
ATOM 575 O O . LEU A 1 85 ? 8.05527 9.53029 3.03526 1.000 20.84089 82 LEU A O 1
ATOM 580 N N . LEU A 1 86 ? 8.48334 10.13710 5.16611 1.000 24.21069 83 LEU A N 1
ATOM 581 C CA . LEU A 1 86 ? 8.07633 8.86838 5.75531 1.000 20.36019 83 LEU A CA 1
ATOM 582 C C . LEU A 1 86 ? 6.65018 8.99179 6.27631 1.000 21.32497 83 LEU A C 1
ATOM 583 O O . LEU A 1 86 ? 6.38431 9.78281 7.18772 1.000 23.42109 83 LEU A O 1
ATOM 588 N N . SER A 1 87 ? 5.74181 8.20906 5.70222 1.000 19.63259 84 SER A N 1
ATOM 589 C CA . SER A 1 87 ? 4.34294 8.18810 6.10579 1.000 24.51167 84 SER A CA 1
ATOM 590 C C . SER A 1 87 ? 4.04224 6.87131 6.80885 1.000 26.32760 84 SER A C 1
ATOM 591 O O . SER A 1 87 ? 4.34066 5.79703 6.27629 1.000 22.95933 84 SER A O 1
ATOM 594 N N . VAL A 1 88 ? 3.46286 6.95822 8.00409 1.000 19.67145 85 VAL A N 1
ATOM 595 C CA . VAL A 1 88 ? 3.10312 5.79197 8.80480 1.000 21.23411 85 VAL A CA 1
ATOM 596 C C . VAL A 1 88 ? 1.59897 5.82973 9.03143 1.000 24.48775 85 VAL A C 1
ATOM 597 O O . VAL A 1 88 ? 1.08243 6.77322 9.64368 1.000 24.54306 85 VAL A O 1
ATOM 601 N N . LEU A 1 89 ? 0.90102 4.80710 8.54528 1.000 20.37579 86 LEU A N 1
ATOM 602 C CA . LEU A 1 89 ? -0.55396 4.74989 8.58513 1.000 22.84882 86 LEU A CA 1
ATOM 603 C C . LEU A 1 89 ? -1.00990 3.64017 9.52219 1.000 22.79048 86 LEU A C 1
ATOM 604 O O . LEU A 1 89 ? -0.52395 2.50755 9.43441 1.000 20.04174 86 LEU A O 1
ATOM 609 N N . LEU A 1 90 ? -1.94371 3.96835 10.41207 1.000 19.09227 87 LEU A N 1
ATOM 610 C CA . LEU A 1 90 ? -2.61591 2.98969 11.25783 1.000 21.14353 87 LEU A CA 1
ATOM 611 C C . LEU A 1 90 ? -4.09939 3.01728 10.92252 1.000 19.14849 87 LEU A C 1
ATOM 612 O O . LEU A 1 90 ? -4.75580 4.05028 11.09469 1.000 20.53662 87 LEU A O 1
ATOM 617 N N . TYR A 1 91 ? -4.61944 1.88551 10.44178 1.000 20.22755 88 TYR A N 1
ATOM 618 C CA . TYR A 1 91 ? -6.00314 1.78395 9.97098 1.000 22.21534 88 TYR A CA 1
ATOM 619 C C . TYR A 1 91 ? -6.29818 2.83447 8.90304 1.000 19.52458 88 TYR A C 1
ATOM 620 O O . TYR A 1 91 ? -7.39076 3.40156 8.84695 1.000 25.79152 88 TYR A O 1
ATOM 629 N N . GLY A 1 92 ? -5.31005 3.09913 8.04866 1.000 20.45648 89 GLY A N 1
ATOM 630 C CA . GLY A 1 92 ? -5.44648 4.07805 6.99367 1.000 21.88673 89 GLY A CA 1
ATOM 631 C C . GLY A 1 92 ? -5.24049 5.51610 7.41232 1.000 22.58039 89 GLY A C 1
ATOM 632 O O . GLY A 1 92 ? -5.22650 6.39794 6.54430 1.000 23.80813 89 GLY A O 1
ATOM 633 N N . GLN A 1 93 ? -5.07931 5.78993 8.70944 1.000 22.49641 90 GLN A N 1
ATOM 634 C CA . GLN A 1 93 ? -4.90284 7.15197 9.18141 1.000 22.83794 90 GLN A CA 1
ATOM 635 C C . GLN A 1 93 ? -3.46373 7.38774 9.62212 1.000 21.43181 90 GLN A C 1
ATOM 636 O O . GLN A 1 93 ? -2.84184 6.49686 10.21227 1.000 20.91177 90 GLN A O 1
ATOM 642 N N . PRO A 1 94 ? -2.91076 8.56834 9.35219 1.000 22.38206 91 PRO A N 1
ATOM 643 C CA . PRO A 1 94 ? -1.53153 8.84400 9.77022 1.000 20.96069 91 PRO A CA 1
ATOM 644 C C . PRO A 1 94 ? -1.41180 8.89229 11.28505 1.000 17.86302 91 PRO A C 1
ATOM 645 O O . PRO A 1 94 ? -2.26520 9.45058 11.97821 1.000 16.94225 91 PRO A O 1
ATOM 649 N N . VAL A 1 95 ? -0.33652 8.29584 11.79651 1.000 21.46310 92 VAL A N 1
ATOM 650 C CA . VAL A 1 95 ? -0.05253 8.32630 13.22659 1.000 19.80192 92 VAL A CA 1
ATOM 651 C C . VAL A 1 95 ? 0.40900 9.72798 13.60213 1.000 20.12873 92 VAL A C 1
ATOM 652 O O . VAL A 1 95 ? 0.57237 10.59224 12.73410 1.000 16.22067 92 VAL A O 1
ATOM 656 N N . ARG A 1 96 ? 0.61658 9.96612 14.89401 1.000 23.76358 93 ARG A N 1
ATOM 657 C CA . ARG A 1 96 ? 1.07065 11.27338 15.35099 1.000 30.48685 93 ARG A CA 1
ATOM 658 C C . ARG A 1 96 ? 2.47927 11.54454 14.83480 1.000 25.35443 93 ARG A C 1
ATOM 659 O O . ARG A 1 96 ? 3.41032 10.78284 15.11619 1.000 23.19788 93 ARG A O 1
ATOM 665 N N . GLY A 1 97 ? 2.63362 12.63058 14.07560 1.000 29.64098 94 GLY A N 1
ATOM 666 C CA . GLY A 1 97 ? 3.90159 13.03827 13.52110 1.000 25.21295 94 GLY A CA 1
ATOM 667 C C . GLY A 1 97 ? 4.05124 12.75830 12.03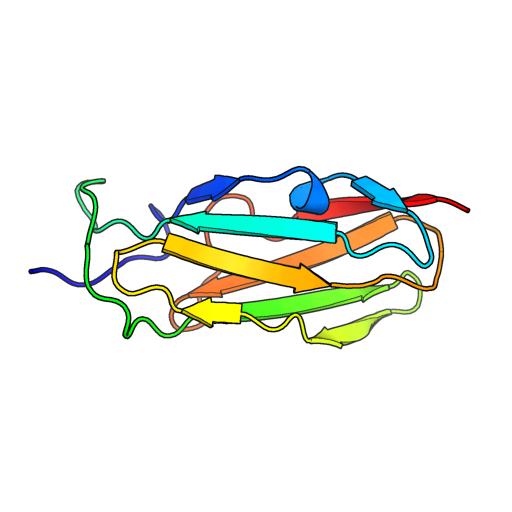717 1.000 26.20015 94 GLY A C 1
ATOM 668 O O . GLY A 1 97 ? 4.78809 13.47776 11.35074 1.000 29.46857 94 GLY A O 1
ATOM 669 N N . SER A 1 98 ? 3.37714 11.71844 11.52713 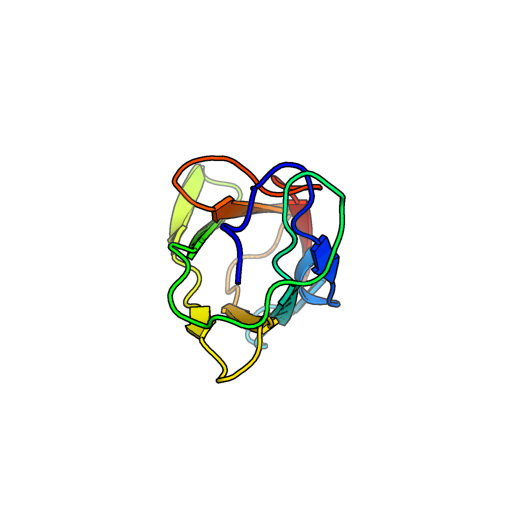1.000 19.34949 95 SER A N 1
ATOM 670 C CA . SER A 1 98 ? 3.48464 11.38762 10.11415 1.000 22.01354 95 SER A CA 1
ATOM 671 C C . SER A 1 98 ? 2.64362 12.36025 9.28754 1.000 21.60454 95 SER A C 1
ATOM 672 O O . SER A 1 98 ? 1.54319 12.73594 9.70003 1.000 22.63694 95 SER A O 1
ATOM 675 N N . PRO A 1 99 ? 3.13637 12.79026 8.11748 1.000 22.24115 96 PRO A N 1
ATOM 676 C CA . PRO A 1 99 ? 4.39124 12.37701 7.47992 1.000 23.30959 96 PRO A CA 1
ATOM 677 C C . PRO A 1 99 ? 5.63596 12.96568 8.14007 1.000 24.05263 96 PRO A C 1
ATOM 678 O O . PRO A 1 99 ? 5.63845 14.13285 8.53220 1.000 21.05649 96 PRO A O 1
ATOM 682 N N . PHE A 1 100 ? 6.68187 12.15255 8.25019 1.000 22.11783 97 PHE A N 1
ATOM 683 C CA . PHE A 1 100 ? 7.95285 12.57495 8.81744 1.000 20.82221 97 PHE A CA 1
ATOM 684 C C . PHE A 1 100 ? 8.91262 12.96404 7.70220 1.000 22.48933 97 PHE A C 1
ATOM 685 O O . PHE A 1 100 ? 8.92748 12.34091 6.63669 1.000 22.52198 97 PHE A O 1
ATOM 693 N N . ARG A 1 101 ? 9.71517 13.99353 7.95485 1.000 24.54794 98 ARG A N 1
ATOM 694 C CA . ARG A 1 101 ? 10.74634 14.43436 7.02477 1.000 23.37464 98 ARG A CA 1
ATOM 695 C C . ARG A 1 101 ? 12.07445 13.81681 7.44213 1.000 21.31826 98 ARG A C 1
ATOM 696 O O . ARG A 1 101 ? 12.55324 14.05996 8.55507 1.000 23.73898 98 ARG A O 1
ATOM 704 N N . VAL A 1 102 ? 12.66192 13.01966 6.55385 1.000 20.49906 99 VAL A N 1
ATOM 705 C CA . VAL A 1 102 ? 13.89744 12.29560 6.82747 1.000 19.65247 99 VAL A CA 1
ATOM 706 C C . VAL A 1 102 ? 15.01032 12.88975 5.97696 1.000 20.15804 99 VAL A C 1
ATOM 707 O O . VAL A 1 102 ? 14.83849 13.08918 4.76809 1.000 16.76526 99 VAL A O 1
ATOM 711 N N . ARG A 1 103 ? 16.14790 13.17011 6.60807 1.000 20.87668 100 ARG A N 1
ATOM 712 C CA . ARG A 1 103 ? 17.34198 13.61738 5.90329 1.000 19.73895 100 ARG A CA 1
ATOM 713 C C . ARG A 1 103 ? 18.17502 12.39945 5.52068 1.000 19.25488 100 ARG A C 1
ATOM 714 O O . ARG A 1 103 ? 18.64961 11.66748 6.39598 1.000 20.96282 100 ARG A O 1
ATOM 722 N N . ALA A 1 104 ? 18.34774 12.18144 4.21900 1.000 19.68025 101 ALA A N 1
ATOM 723 C CA . ALA A 1 104 ? 19.12507 11.06179 3.69650 1.000 20.57064 101 ALA A CA 1
ATOM 724 C C . ALA A 1 104 ? 20.36839 11.61661 3.01134 1.000 22.48945 101 ALA A C 1
ATOM 725 O O . ALA A 1 104 ? 20.26432 12.31512 1.99740 1.000 23.93166 101 ALA A O 1
ATOM 727 N N . LEU A 1 105 ? 21.53896 11.30557 3.56065 1.000 22.36934 102 LEU A N 1
ATOM 728 C CA . LEU A 1 105 ? 22.80526 11.81403 3.05236 1.000 25.26813 102 LEU A CA 1
ATOM 729 C C . LEU A 1 105 ? 23.62126 10.69471 2.41890 1.000 24.54092 102 LEU A C 1
ATOM 730 O O . LEU A 1 105 ? 23.29910 9.50967 2.53649 1.000 27.23011 102 LEU A O 1
ATOM 735 N N . ARG A 1 106 ? 24.69864 11.10058 1.74929 1.000 30.63677 103 ARG A N 1
ATOM 736 C CA . ARG A 1 106 ? 25.62185 10.18731 1.07520 1.000 34.34100 103 ARG A CA 1
ATOM 737 C C . ARG A 1 106 ? 24.91325 9.34402 0.02067 1.000 31.64941 103 ARG A C 1
ATOM 738 O O . ARG A 1 106 ? 25.42520 9.15838 -1.08419 1.000 33.32791 103 ARG A O 1
#

Radius of gyration: 13.49 Å; Cα contacts (8 Å, |Δi|>4): 281; chains: 1; bounding box: 35×24×35 Å

Foldseek 3Di:
DDAFDQALKDKAFLLLAEAEAQDKGKIKIFTAHPVSHGFFDQPWDKWKWKADPVRDIGTWDWDGDRTRMIMTMDHHNDFDKMWIFMDTVRHTHPCPRGIYGYDD

Nearest PDB structures (foldseek):
  7o0b-assembly1_A  TM=1.010E+00  e=3.234E-22  Homo sapiens
  6fpt-assembly1_A  TM=9.639E-01  e=1.765E-13  Danio rerio
  6fpt-assembly2_B  TM=9.647E-01  e=2.923E-13  Danio rerio
  1wlh-assembly1_B  TM=9.596E-01  e=3.407E-10  Dictyostelium discoideum
  1qfh-assembly1_B  TM=9.584E-01  e=4.768E-10  Dictyostelium discoideum

InterPro domains:
  IPR000315 B-box-type zinc finger [PF00643] (114-150)
  IPR000315 B-box-type zinc finger [PS50119] (110-151)
  IPR000315 B-box-type zinc finger [SM00336] (110-151)
  IPR001258 NHL repeat [PF01436] (486-513)
  IPR001258 NHL repeat [PF01436] (533-560)
  IPR001258 NHL repeat [PF01436] (576-602)
  IPR001258 NHL repeat [PF01436] (622-649)
  IPR001258 NHL repeat [PF01436] (669-696)
  IPR001258 NHL repeat [PF01436] (713-738)
  IPR001258 NHL repeat [PS51125] (473-516)
  IPR001258 NHL repeat [PS51125] (520-563)
  IPR001258 NHL repeat [PS51125] (564-605)
  IPR001258 NHL repeat [PS51125] (609-652)
  IPR001258 NHL repeat [PS51125] (656-699)
  IPR001258 NHL repeat [PS51125] (700-743)
  IPR001298 Filamin/ABP280 repeat [SM00557] (321-421)
  IPR001841 Zinc finger, RING-type [PS50089] (22-63)
  IPR001841 Zinc finger, RING-type [SM00184] (22-62)
  IPR003649 B-box, C-terminal [SM00502] (158-284)
  IPR011042 Six-bladed beta-propeller, TolB-like [G3DSA:2.120.10.30] (464-660)

B-factor: mean 28.55, std 7.92, range [16.18, 57.41]

Sequence (104 aa):
MTSATAHETVATGEGLRQALVGQPASLTVTTKDKDGRLVRTGSAELRAEITGPDGTRLPVPVVDHKNGTYELVYTARTEGELLLSVLLYGQPVRGSPFRVRALR

Secondary structure (DSSP, 8-state):
----EEEEEEEESGGGTEEETTSEEEEEEEEE-TTS-B---S---EEEEEE-TT--EEE--EEE-SSSEEEEEEE--S-EEEEEEEEETTEE-TTPSEEEEEE-

Solvent-accessible surface area: 6016 Å² total; per-residue (Å²): 133,93,83,8,36,10,72,60,0,49,14,73,24,69,1,12,142,121,4,93,42,39,100,78,9,64,2,53,0,27,0,40,13,133,136,31,51,82,8,167,68,27,95,22,82,8,152,12,68,16,25,19,83,116,34,73,158,112,104,5,83,42,95,74,48,103,75,0,43,4,55,0,53,13,52,10,176,79,100,30,111,8,74,0,21,0,56,0,108,52,117,62,4,101,49,14,77,29,178,0,155,0,96,118